Protein AF-A0A534TFR0-F1 (afdb_monomer_lite)

Secondary structure (DSSP, 8-state):
--HHHHHTTT--STT--S-HHHH-EEEE--TTS-TT---TTT-EEEETTEEEEEEEESSSEEEEEEEETTEEEEEEEEEEEETTEEEEEEEEEEEE-HHHHHHIIIIIHHHHHHHHHHHHHHHHHHHHHSS--SS--SPPPHHHHHHHHHHHHHT-

pLDDT: mean 93.35, std 6.1, range [47.84, 98.12]

Radius of gyration: 15.57 Å; chains: 1; bounding box: 39×34×35 Å

Sequence (156 aa):
MLRPHLEQAWSGTDRDVFPRDVIRSWRKNPPGRDPLALVPGVTEMGHGPFRFLLERWDGSVWRVRFEAAGMSGWHGFDLEAEGAGSRLTHTTVMTLSAQMRLRWTLFIEPLHDWAVESLFDRLAAALTTGEVPERTVRPMSLYGRTLLAILRRTAR

Structure (mmCIF, N/CA/C/O backbone):
data_AF-A0A534TFR0-F1
#
_entry.id   AF-A0A534TFR0-F1
#
loop_
_atom_site.group_PDB
_atom_site.id
_atom_site.type_symbol
_atom_site.label_atom_id
_atom_site.label_alt_id
_atom_site.label_comp_id
_atom_site.label_asym_id
_atom_site.label_entity_id
_atom_site.label_seq_id
_atom_site.pdbx_PDB_ins_code
_atom_site.Cartn_x
_atom_site.Cartn_y
_atom_site.Cartn_z
_atom_site.occupancy
_atom_site.B_iso_or_equiv
_atom_site.auth_seq_id
_atom_site.auth_comp_id
_atom_site.auth_asym_id
_atom_site.auth_atom_id
_atom_site.pdbx_PDB_model_num
ATOM 1 N N . MET A 1 1 ? -16.013 -3.341 9.002 1.00 81.25 1 MET A N 1
ATOM 2 C CA . MET A 1 1 ? -15.710 -4.264 7.879 1.00 81.25 1 MET A CA 1
ATOM 3 C C . MET A 1 1 ? -14.463 -3.751 7.170 1.00 81.25 1 MET A C 1
ATOM 5 O O . MET A 1 1 ? -14.438 -2.575 6.844 1.00 81.25 1 MET A O 1
ATOM 9 N N . LEU A 1 2 ? -13.434 -4.581 6.957 1.00 91.38 2 LEU A N 1
ATOM 10 C CA . LEU A 1 2 ? -12.130 -4.142 6.419 1.00 91.38 2 LEU A CA 1
ATOM 11 C C . LEU A 1 2 ? -12.130 -3.839 4.914 1.00 91.38 2 LEU A C 1
ATOM 13 O O . LEU A 1 2 ? -11.409 -2.958 4.453 1.00 91.38 2 LEU A O 1
ATOM 17 N N . ARG A 1 3 ? -12.958 -4.554 4.151 1.00 92.06 3 ARG A N 1
ATOM 18 C CA . ARG A 1 3 ? -12.961 -4.523 2.684 1.00 92.06 3 ARG A CA 1
ATOM 19 C C . ARG A 1 3 ? -13.046 -3.109 2.075 1.00 92.06 3 ARG A C 1
ATOM 21 O O . ARG A 1 3 ? -12.177 -2.805 1.260 1.00 92.06 3 ARG A O 1
ATOM 28 N N . PRO A 1 4 ? -13.994 -2.227 2.460 1.00 92.56 4 PRO A N 1
ATOM 29 C CA . PRO A 1 4 ? -14.091 -0.899 1.850 1.00 92.56 4 PRO A CA 1
ATOM 30 C C . PRO A 1 4 ? -12.836 -0.050 2.072 1.00 92.56 4 PRO A C 1
ATOM 32 O O . PRO A 1 4 ? -12.486 0.762 1.228 1.00 92.56 4 PRO A O 1
A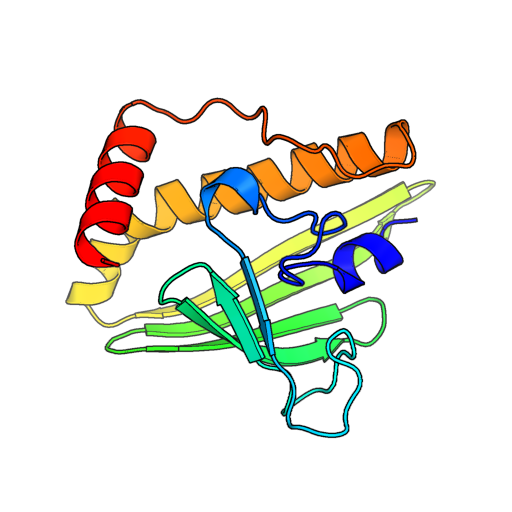TOM 35 N N . HIS A 1 5 ? -12.131 -0.250 3.187 1.00 93.62 5 HIS A N 1
ATOM 36 C CA . HIS A 1 5 ? -10.891 0.463 3.474 1.00 93.62 5 HIS A CA 1
ATOM 37 C C . HIS A 1 5 ? -9.732 -0.028 2.600 1.00 93.62 5 HIS A C 1
ATOM 39 O O . HIS A 1 5 ? -8.978 0.787 2.073 1.00 93.62 5 HIS A O 1
ATOM 45 N N . LEU A 1 6 ? -9.620 -1.343 2.387 1.00 94.00 6 LEU A N 1
ATOM 46 C CA . LEU A 1 6 ? -8.622 -1.914 1.474 1.00 94.00 6 LEU A CA 1
ATOM 47 C C . LEU A 1 6 ? -8.871 -1.488 0.023 1.00 94.00 6 LEU A C 1
ATOM 49 O O . LEU A 1 6 ? -7.928 -1.202 -0.708 1.00 94.00 6 LEU A O 1
ATOM 53 N N . GLU A 1 7 ? -10.136 -1.343 -0.378 1.00 93.50 7 GLU A N 1
ATOM 54 C CA . GLU A 1 7 ? -10.496 -0.800 -1.693 1.00 93.50 7 GLU A CA 1
ATOM 55 C C . GLU A 1 7 ? -10.028 0.649 -1.895 1.00 93.50 7 GLU A C 1
ATOM 57 O O . GLU A 1 7 ? -9.819 1.076 -3.034 1.00 93.50 7 GLU A O 1
ATOM 62 N N . GLN A 1 8 ? -9.819 1.398 -0.808 1.00 91.94 8 GLN A N 1
ATOM 63 C CA . GLN A 1 8 ? -9.321 2.775 -0.827 1.00 91.94 8 GLN A CA 1
ATOM 64 C C . GLN A 1 8 ? -7.805 2.890 -0.663 1.00 91.94 8 GLN A C 1
ATOM 66 O O . GLN A 1 8 ? -7.285 4.002 -0.791 1.00 91.94 8 GLN A O 1
ATOM 71 N N . ALA A 1 9 ? -7.094 1.782 -0.426 1.00 91.75 9 ALA A N 1
ATOM 72 C CA . ALA A 1 9 ? -5.643 1.789 -0.303 1.00 91.75 9 ALA A CA 1
ATOM 73 C C . ALA A 1 9 ? -4.998 2.355 -1.580 1.00 91.75 9 ALA A C 1
ATOM 75 O O . ALA A 1 9 ? -5.345 1.972 -2.705 1.00 91.75 9 ALA A O 1
ATOM 76 N N . TRP A 1 10 ? -4.096 3.317 -1.397 1.00 93.31 10 TRP A N 1
ATOM 77 C CA . TRP A 1 10 ? -3.473 4.110 -2.460 1.00 93.31 10 TRP A CA 1
ATOM 78 C C . TRP A 1 10 ? -4.446 4.867 -3.369 1.00 93.31 10 TRP A C 1
ATOM 80 O O . TRP A 1 10 ? -4.087 5.215 -4.486 1.00 93.31 10 TRP A O 1
ATOM 90 N N . SER A 1 11 ? -5.680 5.147 -2.948 1.00 93.94 11 SER A N 1
ATOM 91 C CA . SER A 1 11 ? -6.582 5.986 -3.750 1.00 93.94 11 SER A CA 1
ATOM 92 C C . SER A 1 11 ? -6.083 7.432 -3.875 1.00 93.94 11 SER A C 1
ATOM 94 O O . SER A 1 11 ? -6.420 8.111 -4.843 1.00 93.94 11 SER A O 1
ATOM 96 N N . GLY A 1 12 ? -5.298 7.918 -2.905 1.00 92.19 12 GLY A N 1
ATOM 97 C CA . GLY A 1 12 ? -4.922 9.331 -2.789 1.00 92.19 12 GLY A CA 1
ATOM 98 C C . GLY A 1 12 ? -6.069 10.248 -2.340 1.00 92.19 12 GLY A C 1
ATOM 99 O O . GLY A 1 12 ? -5.876 11.458 -2.221 1.00 92.19 12 GLY A O 1
ATOM 100 N N . THR A 1 13 ? -7.254 9.695 -2.067 1.00 93.25 13 THR A N 1
ATOM 101 C CA . THR A 1 13 ? -8.429 10.441 -1.592 1.00 93.25 13 THR A CA 1
ATOM 102 C C . THR A 1 13 ? -8.417 10.603 -0.073 1.00 93.25 13 THR A C 1
ATOM 104 O O . THR A 1 13 ? -7.580 10.027 0.620 1.00 93.25 13 THR A O 1
ATOM 107 N N . ASP A 1 14 ? -9.382 11.342 0.475 1.00 91.69 14 ASP A N 1
ATOM 108 C CA . ASP A 1 14 ? -9.541 11.486 1.929 1.00 91.69 14 ASP A CA 1
ATOM 109 C C . ASP A 1 14 ? -9.882 10.171 2.646 1.00 91.69 14 ASP A C 1
ATOM 111 O O . ASP A 1 14 ? -9.684 10.060 3.853 1.00 91.69 14 ASP A O 1
ATOM 115 N N . ARG A 1 15 ? -10.315 9.146 1.903 1.00 91.25 15 ARG A N 1
ATOM 116 C CA . ARG A 1 15 ? -10.625 7.811 2.431 1.00 91.25 15 ARG A CA 1
ATOM 117 C C . ARG A 1 15 ? -9.454 6.830 2.349 1.00 91.25 15 ARG A C 1
ATOM 119 O O . ARG A 1 15 ? -9.628 5.660 2.679 1.00 91.25 15 ARG A O 1
ATOM 126 N N . ASP A 1 16 ? -8.279 7.272 1.905 1.00 94.38 16 ASP A N 1
ATOM 127 C CA . ASP A 1 16 ? -7.105 6.408 1.798 1.00 94.38 16 ASP A CA 1
ATOM 128 C C . ASP A 1 16 ? -6.540 6.049 3.180 1.00 94.38 16 ASP A C 1
ATOM 130 O O . ASP A 1 16 ? -6.141 6.916 3.970 1.00 94.38 16 ASP A O 1
ATOM 134 N N . VAL A 1 17 ? -6.493 4.748 3.465 1.00 92.69 17 VAL A N 1
ATOM 135 C CA . VAL A 1 17 ? -5.925 4.217 4.708 1.00 92.69 17 VAL A CA 1
ATOM 136 C C . VAL A 1 17 ? -4.402 4.180 4.705 1.00 92.69 17 VAL A C 1
ATOM 138 O O . VAL A 1 17 ? -3.818 4.160 5.787 1.00 92.69 17 VAL A O 1
ATOM 141 N N . PHE A 1 18 ? -3.736 4.273 3.548 1.00 93.62 18 PHE A N 1
ATOM 142 C CA . PHE A 1 18 ? -2.301 4.564 3.533 1.00 93.62 18 PHE A CA 1
ATOM 143 C C . PHE A 1 18 ? -2.031 5.946 4.159 1.00 93.62 18 PHE A C 1
ATOM 145 O O . PHE A 1 18 ? -2.894 6.826 4.091 1.00 93.62 18 PHE A O 1
ATOM 152 N N . PRO A 1 19 ? -0.849 6.183 4.764 1.00 93.31 19 PRO A N 1
ATOM 153 C CA . PRO A 1 19 ? -0.454 7.477 5.334 1.00 93.31 19 PRO A CA 1
ATOM 154 C C . PRO A 1 19 ? -0.222 8.555 4.253 1.00 93.31 19 PRO A C 1
ATOM 156 O O . PRO A 1 19 ? 0.892 9.050 4.042 1.00 93.31 19 PRO A O 1
ATOM 159 N N . ARG A 1 20 ? -1.283 8.914 3.523 1.00 91.50 20 ARG A N 1
ATOM 160 C CA . ARG A 1 20 ? -1.279 9.818 2.362 1.00 91.50 20 ARG A CA 1
ATOM 161 C C . ARG A 1 20 ? -0.752 11.210 2.701 1.00 91.50 20 ARG A C 1
ATOM 163 O O . ARG A 1 20 ? -0.086 11.833 1.876 1.00 91.50 20 ARG A O 1
ATOM 170 N N . ASP A 1 21 ? -1.001 11.671 3.925 1.00 92.00 21 ASP A N 1
ATOM 171 C CA . ASP A 1 21 ? -0.551 12.957 4.457 1.00 92.00 21 ASP A CA 1
ATOM 172 C C . ASP A 1 21 ? 0.978 13.004 4.621 1.00 92.00 21 ASP A C 1
ATOM 174 O O . ASP A 1 21 ? 1.578 14.080 4.693 1.00 92.00 21 ASP A O 1
ATOM 178 N N . VAL A 1 22 ? 1.630 11.838 4.593 1.00 92.50 22 VAL A N 1
ATOM 179 C CA . VAL A 1 22 ? 3.082 11.697 4.686 1.00 92.50 22 VAL A CA 1
ATOM 180 C C . VAL A 1 22 ? 3.710 11.315 3.346 1.00 92.50 22 VAL A C 1
ATOM 182 O O . VAL A 1 22 ? 4.634 12.008 2.904 1.00 92.50 22 VAL A O 1
ATOM 185 N N . ILE A 1 23 ? 3.225 10.265 2.675 1.00 88.88 23 ILE A N 1
ATOM 186 C CA . ILE A 1 23 ? 3.887 9.710 1.477 1.00 88.88 23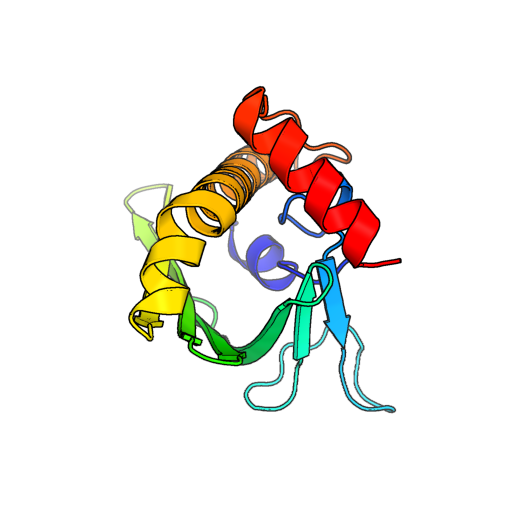 ILE A CA 1
ATOM 187 C C . ILE A 1 23 ? 3.231 10.089 0.139 1.00 88.88 23 ILE A C 1
ATOM 189 O O . ILE A 1 23 ? 3.799 9.773 -0.902 1.00 88.88 23 ILE A O 1
ATOM 193 N N . ARG A 1 24 ? 2.099 10.812 0.147 1.00 90.00 24 ARG A N 1
ATOM 194 C CA . ARG A 1 24 ? 1.334 11.228 -1.049 1.00 90.00 24 ARG A CA 1
ATOM 195 C C . ARG A 1 24 ? 1.019 10.062 -1.989 1.00 90.00 24 ARG A C 1
ATOM 197 O O . ARG A 1 24 ? 1.645 9.905 -3.041 1.00 90.00 24 ARG A O 1
ATOM 204 N N . SER A 1 25 ? 0.053 9.247 -1.588 1.00 93.38 25 SER A N 1
ATOM 205 C CA . SER A 1 25 ? -0.471 8.170 -2.419 1.00 93.38 25 SER A CA 1
ATOM 206 C C . SER A 1 25 ? -1.316 8.688 -3.586 1.00 93.38 25 SER A C 1
ATOM 208 O O . SER A 1 25 ? -1.807 9.818 -3.565 1.00 93.38 25 SER A O 1
ATOM 210 N N . TRP A 1 26 ? -1.468 7.862 -4.618 1.00 94.69 26 TRP A N 1
ATOM 211 C CA . TRP A 1 26 ? -2.266 8.160 -5.804 1.00 94.69 26 TRP A CA 1
ATOM 212 C C . TRP A 1 26 ? -2.724 6.874 -6.502 1.00 94.69 26 TRP A C 1
ATOM 214 O O . TRP A 1 26 ? -2.029 5.857 -6.458 1.00 94.69 26 TRP A O 1
ATOM 224 N N . ARG A 1 27 ? -3.855 6.963 -7.212 1.00 96.06 27 ARG A N 1
ATOM 225 C CA . ARG A 1 27 ? -4.401 5.941 -8.119 1.00 96.06 27 ARG A CA 1
ATOM 226 C C . ARG A 1 27 ? -4.693 6.561 -9.479 1.00 96.06 27 ARG A C 1
ATOM 228 O O . ARG A 1 27 ? -5.095 7.721 -9.559 1.00 96.06 27 ARG A O 1
ATOM 235 N N . LYS A 1 28 ? -4.502 5.795 -10.551 1.00 95.94 28 LYS A N 1
ATOM 236 C CA . LYS A 1 28 ? -4.748 6.231 -11.923 1.00 95.94 28 LYS A CA 1
ATOM 237 C C . LYS A 1 28 ? -5.364 5.112 -12.761 1.00 95.94 28 LYS A C 1
ATOM 239 O O . LYS A 1 28 ? -4.854 3.997 -12.810 1.00 95.94 28 LYS A O 1
ATOM 244 N N . ASN A 1 29 ? -6.428 5.464 -13.477 1.00 96.88 29 ASN A N 1
ATOM 245 C CA . ASN A 1 29 ? -7.044 4.650 -14.522 1.00 96.88 29 ASN A CA 1
ATOM 246 C C . ASN A 1 29 ? -6.995 5.391 -15.874 1.00 96.88 29 ASN A C 1
ATOM 248 O O . ASN A 1 29 ? -6.831 6.616 -15.896 1.00 96.88 29 ASN A O 1
ATOM 252 N N . PRO A 1 30 ? -7.135 4.678 -17.009 1.00 95.06 30 PRO A N 1
ATOM 253 C CA . PRO A 1 30 ? -7.293 5.301 -18.321 1.00 95.06 30 PRO A CA 1
ATOM 254 C C . PRO A 1 30 ? -8.511 6.242 -18.384 1.00 95.06 30 PRO A C 1
ATOM 256 O O . PRO A 1 30 ? -9.487 6.020 -17.660 1.00 95.06 30 PRO A O 1
ATOM 259 N N . PRO A 1 31 ? -8.503 7.249 -19.280 1.00 94.88 31 PRO A N 1
ATOM 260 C CA . PRO A 1 31 ? -9.664 8.105 -19.509 1.00 94.88 31 PRO A CA 1
ATOM 261 C C . PRO A 1 31 ? -10.937 7.296 -19.800 1.00 94.88 31 PRO A C 1
ATOM 263 O O . PRO A 1 31 ? -10.886 6.264 -20.467 1.00 94.88 31 PRO A O 1
ATOM 266 N N . GLY A 1 32 ? -12.082 7.769 -19.304 1.00 92.88 32 GLY A N 1
ATOM 267 C CA . GLY A 1 32 ? -13.380 7.110 -19.495 1.00 92.88 32 GLY A CA 1
ATOM 268 C C . GLY A 1 32 ? -13.673 5.947 -18.538 1.00 92.88 32 GLY A C 1
ATOM 269 O O . GLY A 1 32 ? -14.767 5.391 -18.592 1.00 92.88 32 GLY A O 1
ATOM 270 N N . ARG A 1 33 ? -12.745 5.589 -17.640 1.00 94.06 33 ARG A N 1
ATOM 271 C CA . ARG A 1 33 ? -13.016 4.698 -16.501 1.00 94.06 33 ARG A CA 1
ATOM 272 C C . ARG A 1 33 ? -13.170 5.497 -15.211 1.00 94.06 33 ARG A C 1
ATOM 274 O O . ARG A 1 33 ? -12.574 6.561 -15.067 1.00 94.06 33 ARG A O 1
ATOM 281 N N . ASP A 1 34 ? -13.933 4.947 -14.269 1.00 94.44 34 ASP A N 1
ATOM 282 C CA . ASP A 1 34 ? -14.010 5.477 -12.907 1.00 94.44 34 ASP A CA 1
ATOM 283 C C . ASP A 1 34 ? -12.587 5.581 -12.306 1.00 94.44 34 ASP A C 1
ATOM 285 O O . ASP A 1 34 ? -11.871 4.571 -12.257 1.00 94.44 34 ASP A O 1
ATOM 289 N N . PRO A 1 35 ? -12.149 6.775 -11.856 1.00 92.06 35 PRO A N 1
ATOM 290 C CA . PRO A 1 35 ? -10.841 6.971 -11.233 1.00 92.06 35 PRO A CA 1
ATOM 291 C C . PRO A 1 35 ? -10.568 6.060 -10.029 1.00 92.06 35 PRO A C 1
ATOM 293 O O . PRO A 1 35 ? -9.407 5.762 -9.749 1.00 92.06 35 PRO A O 1
ATOM 296 N N . LEU A 1 36 ? -11.610 5.603 -9.329 1.00 91.75 36 LEU A N 1
ATOM 297 C CA . LEU A 1 36 ? -11.488 4.755 -8.144 1.00 91.75 36 LEU A CA 1
ATOM 298 C C . LEU A 1 36 ? -11.696 3.265 -8.424 1.00 91.75 36 LEU A C 1
ATOM 300 O O . LEU A 1 36 ? -11.442 2.461 -7.526 1.00 91.75 36 LEU A O 1
ATOM 304 N N . ALA A 1 37 ? -12.072 2.872 -9.644 1.00 94.38 37 ALA A N 1
ATOM 305 C CA . ALA A 1 37 ? -12.214 1.462 -9.990 1.00 94.38 37 ALA A CA 1
ATOM 306 C C . ALA A 1 37 ? -10.901 0.685 -9.795 1.00 94.38 37 ALA A C 1
ATOM 308 O O . ALA A 1 37 ? -9.811 1.179 -10.096 1.00 94.38 37 ALA A O 1
ATOM 309 N N . LEU A 1 38 ? -11.031 -0.557 -9.329 1.00 95.56 38 LEU A N 1
ATOM 310 C CA . LEU A 1 38 ? -9.948 -1.527 -9.206 1.00 95.56 38 LEU A CA 1
ATOM 311 C C . LEU A 1 38 ? -10.045 -2.522 -10.363 1.00 95.56 38 LEU A C 1
ATOM 313 O O . LEU A 1 38 ? -10.857 -3.444 -10.337 1.00 95.56 38 LEU A O 1
ATOM 317 N N . VAL A 1 39 ? -9.237 -2.310 -11.397 1.00 96.06 39 VAL A N 1
ATOM 318 C CA . VAL A 1 39 ? -9.211 -3.120 -12.617 1.00 96.06 39 VAL A CA 1
ATOM 319 C C . VAL A 1 39 ? -7.848 -3.814 -12.721 1.00 96.06 39 VAL A C 1
ATOM 321 O O . VAL A 1 39 ? -6.857 -3.163 -13.068 1.00 96.06 39 VAL A O 1
ATOM 324 N N . PRO A 1 40 ? -7.763 -5.122 -12.411 1.00 97.06 40 PRO A N 1
ATOM 325 C CA . PRO A 1 40 ? -6.537 -5.897 -12.568 1.00 97.06 40 PRO A CA 1
ATOM 326 C C . PRO A 1 40 ? -5.909 -5.746 -13.959 1.00 97.06 40 PRO A C 1
ATOM 328 O O . PRO A 1 40 ? -6.608 -5.731 -14.971 1.00 97.06 40 PRO A O 1
ATOM 331 N N . GLY A 1 41 ? -4.587 -5.602 -14.005 1.00 97.06 41 GLY A N 1
ATOM 332 C CA . GLY A 1 41 ? -3.814 -5.381 -15.226 1.00 97.06 41 GLY A CA 1
ATOM 333 C C . GLY A 1 41 ? -3.925 -3.972 -15.819 1.00 97.06 41 GLY A C 1
ATOM 334 O O . GLY A 1 41 ? -3.269 -3.700 -16.820 1.00 97.06 41 GLY A O 1
ATOM 335 N N . VAL A 1 42 ? -4.723 -3.076 -15.224 1.00 96.94 42 VAL A N 1
ATOM 336 C CA . VAL A 1 42 ? -4.995 -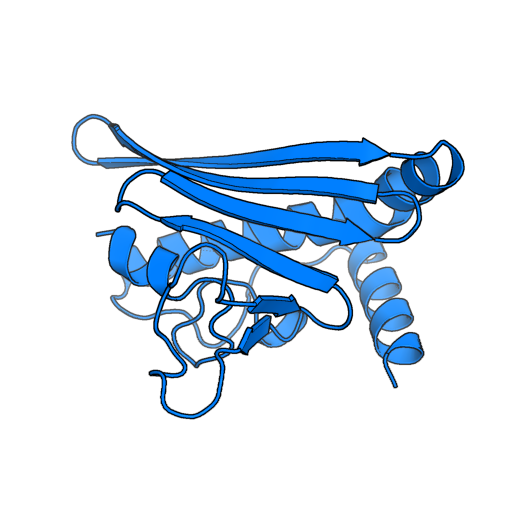1.731 -15.764 1.00 96.94 42 VAL A CA 1
ATOM 337 C C . VAL A 1 42 ? -4.777 -0.626 -14.733 1.00 96.94 42 VAL A C 1
ATOM 339 O O . VAL A 1 42 ? -4.173 0.391 -15.060 1.00 96.94 42 VAL A O 1
ATOM 342 N N . THR A 1 43 ? -5.279 -0.787 -13.508 1.00 97.62 43 THR A N 1
ATOM 343 C CA . THR A 1 43 ? -5.209 0.267 -12.490 1.00 97.62 43 THR A CA 1
ATOM 344 C C . THR A 1 43 ? -3.788 0.419 -11.968 1.00 97.62 43 THR A C 1
ATOM 346 O O . THR A 1 43 ? -3.245 -0.493 -11.340 1.00 97.62 43 THR A O 1
ATOM 349 N N . GLU A 1 44 ? -3.210 1.598 -12.180 1.00 97.06 44 GLU A N 1
ATOM 350 C CA . GLU A 1 44 ? -1.930 1.993 -11.601 1.00 97.06 44 GLU A CA 1
ATOM 351 C C . GLU A 1 44 ? -2.157 2.692 -10.261 1.00 97.06 44 GLU A C 1
ATOM 353 O O . GLU A 1 44 ? -3.133 3.423 -10.070 1.00 97.06 44 GLU A O 1
ATOM 358 N N . MET A 1 45 ? -1.238 2.506 -9.327 1.00 95.81 45 MET A N 1
ATOM 359 C CA . MET A 1 45 ? -1.239 3.221 -8.055 1.00 95.81 45 MET A CA 1
ATOM 360 C C . MET A 1 45 ? 0.162 3.325 -7.485 1.00 95.81 45 MET A C 1
ATOM 362 O O . MET A 1 45 ? 1.090 2.669 -7.955 1.00 95.81 45 MET A O 1
ATOM 366 N N . GLY A 1 46 ? 0.338 4.152 -6.467 1.00 94.00 46 GLY A N 1
ATOM 367 C CA . GLY A 1 46 ? 1.656 4.342 -5.897 1.00 94.00 46 GLY A CA 1
ATOM 368 C C . GLY A 1 46 ? 1.732 5.444 -4.875 1.00 94.00 46 GLY A C 1
ATOM 369 O O . GLY A 1 46 ? 0.726 5.927 -4.360 1.00 94.00 46 GLY A O 1
ATOM 370 N N . HIS A 1 47 ? 2.967 5.822 -4.573 1.00 89.94 47 HIS A N 1
ATOM 371 C CA . HIS A 1 47 ? 3.288 6.954 -3.719 1.00 89.94 47 HIS A CA 1
ATOM 372 C C . HIS A 1 47 ? 4.618 7.562 -4.167 1.00 89.94 47 HIS A C 1
ATOM 374 O O . HIS A 1 47 ? 5.620 6.865 -4.362 1.00 89.94 47 HIS A O 1
ATOM 380 N N . GLY A 1 48 ? 4.635 8.879 -4.370 1.00 82.88 48 GLY A N 1
ATOM 381 C CA . GLY A 1 48 ? 5.783 9.552 -4.981 1.00 82.88 48 GLY A CA 1
ATOM 382 C C . GLY A 1 48 ? 6.218 8.869 -6.296 1.00 82.88 48 GLY A C 1
ATOM 383 O O . GLY A 1 48 ? 5.372 8.684 -7.173 1.00 82.88 48 GLY A O 1
ATOM 384 N N . PRO A 1 49 ? 7.503 8.485 -6.452 1.00 80.94 49 PRO A N 1
ATOM 385 C CA . PRO A 1 49 ? 8.013 7.865 -7.677 1.00 80.94 49 PRO A CA 1
ATOM 386 C C . PRO A 1 49 ? 7.741 6.356 -7.779 1.00 80.94 49 PRO A C 1
ATOM 388 O O . PRO A 1 49 ? 7.961 5.778 -8.843 1.00 80.94 49 PRO A O 1
ATOM 391 N N . PHE A 1 50 ? 7.300 5.705 -6.697 1.00 87.38 50 PHE A N 1
ATOM 392 C CA . PHE A 1 50 ? 7.017 4.272 -6.704 1.00 87.38 50 PHE A CA 1
ATOM 393 C C . PHE A 1 50 ? 5.680 4.020 -7.386 1.00 87.38 50 PHE A C 1
ATOM 395 O O . PHE A 1 50 ? 4.673 4.630 -7.026 1.00 87.38 50 PHE A O 1
ATOM 402 N N . ARG A 1 51 ? 5.699 3.133 -8.380 1.00 93.25 51 ARG A N 1
ATOM 403 C CA . ARG A 1 51 ? 4.544 2.765 -9.196 1.00 93.25 51 ARG A CA 1
ATOM 404 C C . ARG A 1 51 ? 4.272 1.279 -9.045 1.00 93.25 51 ARG A C 1
ATOM 406 O O . ARG A 1 51 ? 5.196 0.469 -9.087 1.00 93.25 51 ARG A O 1
ATOM 413 N N . PHE A 1 52 ? 2.998 0.955 -8.929 1.00 96.19 52 PHE A N 1
ATOM 414 C CA . PHE A 1 52 ? 2.475 -0.390 -8.831 1.00 96.19 52 PHE A CA 1
ATOM 415 C C . PHE A 1 52 ? 1.338 -0.568 -9.836 1.00 96.19 52 PHE A C 1
ATOM 417 O O . PHE A 1 52 ? 0.597 0.378 -10.113 1.00 96.19 52 PHE A O 1
ATOM 424 N N . LEU A 1 53 ? 1.177 -1.784 -10.351 1.00 98.06 53 LEU A N 1
ATOM 425 C CA . LEU A 1 53 ? 0.016 -2.172 -11.147 1.00 98.06 53 LEU A CA 1
ATOM 426 C C . LEU A 1 53 ? -0.819 -3.170 -10.352 1.00 98.06 53 LEU A C 1
ATOM 428 O O . LEU A 1 53 ? -0.277 -4.158 -9.856 1.00 98.06 53 LEU A O 1
ATOM 432 N N . LEU A 1 54 ? -2.127 -2.935 -10.256 1.00 98.06 54 LEU A N 1
ATOM 433 C CA . LEU A 1 54 ? -3.054 -3.889 -9.652 1.00 98.06 54 LEU A CA 1
ATOM 434 C C . LEU A 1 54 ? -3.002 -5.219 -10.398 1.00 98.06 54 LEU A C 1
ATOM 436 O O . LEU A 1 54 ? -3.234 -5.262 -11.603 1.00 98.06 54 LEU A O 1
ATOM 440 N N . GLU A 1 55 ? -2.753 -6.307 -9.679 1.00 98.06 55 GLU A N 1
ATOM 441 C CA . GLU A 1 55 ? -2.797 -7.664 -10.232 1.00 98.06 55 GLU A CA 1
ATOM 442 C C . GLU A 1 55 ? -4.043 -8.425 -9.806 1.00 98.06 55 GLU A C 1
ATOM 444 O O . GLU A 1 55 ? -4.575 -9.210 -10.587 1.00 98.06 55 GLU A O 1
ATOM 449 N N . ARG A 1 56 ? -4.520 -8.216 -8.576 1.00 97.19 56 ARG A N 1
ATOM 450 C CA . ARG A 1 56 ? -5.661 -8.964 -8.045 1.00 97.19 56 ARG A CA 1
ATOM 451 C C . ARG A 1 56 ? -6.394 -8.172 -6.977 1.00 97.19 56 ARG A C 1
ATOM 453 O O . ARG A 1 56 ? -5.769 -7.594 -6.092 1.00 97.19 56 ARG A O 1
ATOM 460 N N . TRP A 1 57 ? -7.720 -8.202 -7.048 1.00 96.06 57 TRP A N 1
ATOM 461 C CA . TRP A 1 57 ? -8.605 -7.906 -5.930 1.00 96.06 57 TRP A CA 1
ATOM 462 C C . TRP A 1 57 ? -9.904 -8.694 -6.091 1.00 96.06 57 TRP A C 1
ATOM 464 O O . TRP A 1 57 ? -10.638 -8.472 -7.050 1.00 96.06 57 TRP A O 1
ATOM 474 N N . ASP A 1 58 ? -10.178 -9.616 -5.172 1.00 95.06 58 ASP A N 1
ATOM 475 C CA . ASP A 1 58 ? -11.393 -10.453 -5.170 1.00 95.06 58 ASP A CA 1
ATOM 476 C C . ASP A 1 58 ? -12.205 -10.343 -3.866 1.00 95.06 58 ASP A C 1
ATOM 478 O O . ASP A 1 58 ? -13.199 -11.042 -3.676 1.00 95.06 58 ASP A O 1
ATOM 482 N N . GLY A 1 59 ? -11.817 -9.422 -2.980 1.00 93.69 59 GLY A N 1
ATOM 483 C CA . GLY A 1 59 ? -12.447 -9.202 -1.680 1.00 93.69 59 GLY A CA 1
ATOM 484 C C . GLY A 1 59 ? -11.743 -9.895 -0.512 1.00 93.69 59 GLY A C 1
ATOM 485 O O . GLY A 1 59 ? -11.973 -9.478 0.623 1.00 93.69 59 GLY A O 1
ATOM 486 N N . SER A 1 60 ? -10.870 -10.876 -0.767 1.00 95.31 60 SER A N 1
ATOM 487 C CA . SER A 1 60 ? -10.006 -11.493 0.252 1.00 95.31 60 SER A CA 1
ATOM 488 C C . SER A 1 60 ? -8.520 -11.329 -0.056 1.00 95.31 60 SER A C 1
ATOM 490 O O . SER A 1 60 ? -7.726 -11.165 0.863 1.00 95.31 60 SER A O 1
ATOM 492 N N . VAL A 1 61 ? -8.126 -11.294 -1.327 1.00 97.00 61 VAL A N 1
ATOM 493 C CA . VAL A 1 61 ? -6.730 -11.161 -1.751 1.00 97.00 61 VAL A CA 1
ATOM 494 C C . VAL A 1 61 ? -6.561 -9.896 -2.575 1.00 97.00 61 VAL A C 1
ATOM 496 O O . VAL A 1 61 ? -7.095 -9.785 -3.678 1.00 97.00 61 VAL A O 1
ATOM 499 N N . TRP A 1 62 ? -5.772 -8.954 -2.060 1.00 96.69 62 TRP A N 1
ATOM 500 C CA . TRP A 1 62 ? -5.366 -7.730 -2.750 1.00 96.69 62 TRP A CA 1
ATOM 501 C C . TRP A 1 62 ? -3.884 -7.813 -3.112 1.00 96.69 62 TRP A C 1
ATOM 503 O O . TRP A 1 62 ? -3.063 -8.115 -2.243 1.00 96.69 62 TRP A O 1
ATOM 513 N N . ARG A 1 63 ? -3.514 -7.567 -4.370 1.00 97.69 63 ARG A N 1
ATOM 514 C CA . ARG A 1 63 ? -2.126 -7.646 -4.852 1.00 97.69 63 ARG A CA 1
ATOM 515 C C . ARG A 1 63 ? -1.828 -6.571 -5.879 1.00 97.69 63 ARG A C 1
ATOM 517 O O . ARG A 1 63 ? -2.609 -6.363 -6.811 1.00 97.69 63 ARG A O 1
ATOM 524 N N . VAL A 1 64 ? -0.639 -5.996 -5.773 1.00 97.56 64 VAL A N 1
ATOM 525 C CA . VAL A 1 64 ? -0.024 -5.207 -6.835 1.00 97.56 64 VAL A CA 1
ATOM 526 C C . VAL A 1 64 ? 1.382 -5.702 -7.127 1.00 97.56 64 VAL A C 1
ATOM 528 O O . VAL A 1 64 ? 2.118 -6.091 -6.220 1.00 97.56 64 VAL A O 1
ATOM 531 N N . ARG A 1 65 ? 1.787 -5.592 -8.389 1.00 98.12 65 ARG A N 1
ATOM 532 C CA . ARG A 1 65 ? 3.173 -5.804 -8.813 1.00 98.12 65 ARG A CA 1
ATOM 533 C C . ARG A 1 65 ? 3.924 -4.491 -8.949 1.00 98.12 65 ARG A C 1
ATOM 535 O O . ARG A 1 65 ? 3.340 -3.470 -9.312 1.00 98.12 65 ARG A O 1
ATOM 542 N N . PHE A 1 66 ? 5.234 -4.542 -8.748 1.00 96.38 66 PHE A N 1
ATOM 543 C CA . PHE A 1 66 ? 6.168 -3.480 -9.109 1.00 96.38 66 PHE A CA 1
ATOM 544 C C . PHE A 1 66 ? 7.318 -4.019 -9.945 1.00 96.38 66 PHE A C 1
ATOM 546 O O . PHE A 1 66 ? 7.779 -5.151 -9.785 1.00 96.38 66 PHE A O 1
ATOM 553 N N . GLU A 1 67 ? 7.836 -3.131 -10.780 1.00 95.44 67 GLU A N 1
ATOM 554 C CA . GLU A 1 67 ? 9.083 -3.317 -11.496 1.00 95.44 67 GLU A CA 1
ATOM 555 C C . GLU A 1 67 ? 9.815 -1.975 -11.554 1.00 95.44 67 GLU A C 1
ATOM 557 O O . GLU A 1 67 ? 9.266 -0.958 -11.978 1.00 95.44 67 GLU A O 1
ATOM 562 N N . ALA A 1 68 ? 11.046 -1.963 -11.057 1.00 90.69 68 ALA A N 1
ATOM 563 C CA . ALA A 1 68 ? 11.916 -0.803 -10.995 1.00 90.69 68 ALA A CA 1
ATOM 564 C C . ALA A 1 68 ? 13.374 -1.239 -11.189 1.00 90.69 68 ALA A C 1
ATOM 566 O O . ALA A 1 68 ? 13.720 -2.416 -11.083 1.00 90.69 68 ALA A O 1
ATOM 567 N N . ALA A 1 69 ? 14.265 -0.283 -11.455 1.00 90.94 69 ALA A N 1
ATOM 568 C CA . ALA A 1 69 ? 15.677 -0.576 -11.684 1.00 90.94 69 ALA A CA 1
ATOM 569 C C . ALA A 1 69 ? 16.302 -1.329 -10.491 1.00 90.94 69 ALA A C 1
ATOM 571 O O . ALA A 1 69 ? 16.535 -0.747 -9.435 1.00 90.94 69 ALA A O 1
ATOM 572 N N . GLY A 1 70 ? 16.590 -2.623 -10.667 1.00 94.50 70 GLY A N 1
ATOM 573 C CA . GLY A 1 70 ? 17.178 -3.483 -9.636 1.00 94.50 70 GLY A CA 1
ATOM 574 C C . GLY A 1 70 ? 16.200 -4.052 -8.600 1.00 94.50 70 GLY A C 1
ATOM 575 O O . GLY A 1 70 ? 16.671 -4.642 -7.629 1.00 94.50 70 GLY A O 1
ATOM 576 N N . MET A 1 71 ? 14.885 -3.892 -8.781 1.00 95.12 71 MET A N 1
ATOM 577 C CA . MET A 1 71 ? 13.848 -4.435 -7.896 1.00 95.12 71 MET A CA 1
ATOM 578 C C . MET A 1 71 ? 12.599 -4.835 -8.688 1.00 95.12 71 MET A C 1
ATOM 580 O O . MET A 1 71 ? 12.016 -4.011 -9.386 1.00 95.12 71 MET A O 1
ATOM 584 N N . SER A 1 72 ? 12.131 -6.065 -8.512 1.00 97.19 72 SER A N 1
ATOM 585 C CA . SER A 1 72 ? 10.842 -6.528 -9.036 1.00 97.19 72 SER A CA 1
ATOM 586 C C . SER A 1 72 ? 10.149 -7.438 -8.032 1.00 97.19 72 SER A C 1
ATOM 588 O O . SER A 1 72 ? 10.804 -8.048 -7.183 1.00 97.19 72 SER A O 1
ATOM 590 N N . GLY A 1 73 ? 8.824 -7.510 -8.093 1.00 97.69 73 GLY A N 1
ATOM 591 C CA . GLY A 1 73 ? 8.052 -8.312 -7.155 1.00 97.69 73 GLY A CA 1
ATOM 592 C C . GLY A 1 73 ? 6.625 -7.823 -6.992 1.00 97.69 73 GLY A C 1
ATOM 593 O O . GLY A 1 73 ? 6.083 -7.139 -7.862 1.00 97.69 73 GLY A O 1
ATOM 594 N N . TRP A 1 74 ? 6.024 -8.172 -5.862 1.00 97.56 74 TRP A N 1
ATOM 595 C CA . TRP A 1 74 ? 4.670 -7.774 -5.510 1.00 97.56 74 TRP A CA 1
ATOM 596 C C . TRP A 1 74 ? 4.570 -7.422 -4.030 1.00 97.56 74 TRP A C 1
ATOM 598 O O . TRP A 1 74 ? 5.352 -7.896 -3.203 1.00 97.56 74 TRP A O 1
ATOM 608 N N . HIS A 1 75 ? 3.589 -6.591 -3.698 1.00 95.12 75 HIS A N 1
ATOM 609 C CA . HIS A 1 75 ? 3.102 -6.475 -2.330 1.00 95.12 75 HIS A CA 1
ATOM 610 C C . HIS A 1 75 ? 1.585 -6.674 -2.312 1.00 95.12 75 HIS A C 1
ATOM 612 O O . HIS A 1 75 ? 0.897 -6.478 -3.320 1.00 95.12 75 HIS A O 1
ATOM 618 N N . GLY A 1 76 ? 1.038 -7.056 -1.165 1.00 96.56 76 GLY A N 1
ATOM 619 C CA . GLY A 1 76 ? -0.404 -7.081 -1.011 1.00 96.56 76 GLY A CA 1
ATOM 620 C C . GLY A 1 76 ? -0.898 -7.474 0.363 1.00 96.56 76 GLY A C 1
ATOM 621 O O . GLY A 1 76 ? -0.125 -7.606 1.309 1.00 96.56 76 GLY A O 1
ATOM 622 N N . PHE A 1 77 ? -2.212 -7.653 0.429 1.00 97.44 77 PHE A N 1
ATOM 623 C CA . PHE A 1 77 ? -2.944 -7.988 1.637 1.00 97.44 77 PHE A CA 1
ATOM 624 C C . PHE A 1 77 ? -3.770 -9.258 1.457 1.00 97.44 77 PHE A C 1
ATOM 626 O O . PHE A 1 77 ? -4.454 -9.408 0.444 1.00 97.44 77 PHE A O 1
ATOM 633 N N . ASP A 1 78 ? -3.725 -10.146 2.442 1.00 97.44 78 ASP A N 1
ATOM 634 C CA . ASP A 1 78 ? -4.661 -11.261 2.595 1.00 97.44 78 ASP A CA 1
ATOM 635 C C . ASP A 1 78 ? -5.591 -10.969 3.767 1.00 97.44 78 ASP A C 1
ATOM 637 O O . ASP A 1 78 ? -5.136 -10.654 4.869 1.00 97.44 78 ASP A O 1
ATOM 641 N N . LEU A 1 79 ? -6.891 -11.030 3.504 1.00 96.31 79 LEU A N 1
ATOM 642 C CA . LEU A 1 79 ? -7.962 -10.807 4.456 1.00 96.31 79 LEU A CA 1
ATOM 643 C C . LEU A 1 79 ? -8.679 -12.129 4.719 1.00 96.31 79 LEU A C 1
ATOM 645 O O . LEU A 1 79 ? -9.343 -12.681 3.840 1.00 96.31 79 LEU A O 1
ATOM 649 N N . GLU A 1 80 ? -8.591 -12.587 5.959 1.00 95.94 80 GLU A N 1
ATOM 650 C CA . GLU A 1 80 ? -9.184 -13.837 6.422 1.00 95.94 80 GLU A CA 1
ATOM 651 C C . GLU A 1 80 ? -10.125 -13.566 7.600 1.00 95.94 80 GLU A C 1
ATOM 653 O O . GLU A 1 80 ? -9.904 -12.652 8.399 1.00 95.94 80 GLU A O 1
ATOM 658 N N . ALA A 1 81 ? -11.195 -14.351 7.717 1.00 94.56 81 ALA A N 1
ATOM 659 C CA . ALA A 1 81 ? -12.034 -14.331 8.911 1.00 94.56 81 ALA A CA 1
ATOM 660 C C . ALA A 1 81 ? -11.300 -15.036 10.062 1.00 94.56 81 ALA A C 1
ATOM 662 O O . ALA A 1 81 ? -10.774 -16.131 9.876 1.00 94.56 81 ALA A O 1
ATOM 663 N N . GLU A 1 82 ? -11.291 -14.436 11.252 1.00 94.19 82 GLU A N 1
ATOM 664 C CA . GLU A 1 82 ? -10.625 -15.001 12.431 1.00 94.19 82 GLU A CA 1
ATOM 665 C C . GLU A 1 82 ? -11.530 -14.830 13.657 1.00 94.19 82 GLU A C 1
ATOM 667 O O . GLU A 1 82 ? -11.626 -13.752 14.244 1.00 94.19 82 GLU A O 1
ATOM 672 N N . GLY A 1 83 ? -12.255 -15.894 14.019 1.00 92.44 83 GLY A N 1
ATOM 673 C CA . GLY A 1 83 ? -13.246 -15.859 15.098 1.00 92.44 83 GLY A CA 1
ATOM 674 C C . GLY A 1 83 ? -14.329 -14.799 14.861 1.00 92.44 83 GLY A C 1
ATOM 675 O O . GLY A 1 83 ? -14.990 -14.797 13.826 1.00 92.44 83 GLY A O 1
ATOM 676 N N . ALA A 1 84 ? -14.502 -13.890 15.825 1.00 90.00 84 ALA A N 1
ATOM 677 C CA . ALA A 1 84 ? -15.409 -12.741 15.708 1.00 90.00 84 ALA A CA 1
ATOM 678 C C . ALA A 1 84 ? -14.802 -11.548 14.935 1.00 90.00 84 ALA A C 1
ATOM 680 O O . ALA A 1 84 ? -15.461 -10.522 14.771 1.00 90.00 84 ALA A O 1
ATOM 681 N N . GLY A 1 85 ? -13.544 -11.657 14.502 1.00 91.06 85 GLY A N 1
ATOM 682 C CA . GLY A 1 85 ? -12.787 -10.597 13.851 1.00 91.06 85 GLY A CA 1
ATOM 683 C C . GLY A 1 85 ? -12.266 -10.989 12.471 1.00 91.06 85 GLY A C 1
ATOM 684 O O . GLY A 1 85 ? -12.840 -11.800 11.740 1.00 91.06 85 GLY A O 1
ATOM 685 N N . SER A 1 86 ? -11.170 -10.352 12.077 1.00 93.25 86 SER A N 1
ATOM 686 C CA . SER A 1 86 ? -10.505 -10.612 10.806 1.00 93.25 86 SER A CA 1
ATOM 687 C C . SER A 1 86 ? -9.003 -10.467 10.967 1.00 93.25 86 SER A C 1
ATOM 689 O O . SER A 1 86 ? -8.540 -9.563 11.665 1.00 93.25 86 SER A O 1
ATOM 691 N N . ARG A 1 87 ? -8.260 -11.306 10.256 1.00 95.38 87 ARG A N 1
ATOM 692 C CA . ARG A 1 87 ? -6.815 -11.211 10.124 1.00 95.38 87 ARG A CA 1
ATOM 693 C C . ARG A 1 87 ? -6.484 -10.539 8.804 1.00 95.38 87 ARG A C 1
ATOM 695 O O . ARG A 1 87 ? -6.920 -10.991 7.749 1.00 95.38 87 ARG A O 1
ATOM 702 N N . LEU A 1 88 ? -5.705 -9.468 8.872 1.00 96.75 88 LEU A N 1
ATOM 703 C CA . LEU A 1 88 ? -5.143 -8.815 7.699 1.00 96.75 88 LEU A CA 1
ATOM 704 C C . LEU A 1 88 ? -3.634 -9.034 7.691 1.00 96.75 88 LEU A C 1
ATOM 706 O O . LEU A 1 88 ? -2.935 -8.559 8.583 1.00 96.75 88 LEU A O 1
ATOM 710 N N . THR A 1 89 ? -3.131 -9.736 6.683 1.00 97.75 89 THR A N 1
ATOM 711 C CA . THR A 1 89 ? -1.701 -10.017 6.536 1.00 97.75 89 THR A CA 1
ATOM 712 C C . THR A 1 89 ? -1.149 -9.209 5.376 1.00 97.75 89 THR A C 1
ATOM 714 O O . THR A 1 89 ? -1.600 -9.370 4.248 1.00 97.75 89 THR A O 1
ATOM 717 N N . HIS A 1 90 ? -0.175 -8.341 5.642 1.00 97.88 90 HIS A N 1
ATOM 718 C CA . HIS A 1 90 ? 0.600 -7.683 4.593 1.00 97.88 90 HIS A CA 1
ATOM 719 C C . HIS A 1 90 ? 1.791 -8.560 4.209 1.00 97.88 90 HIS A C 1
ATOM 721 O O . HIS A 1 90 ? 2.502 -9.056 5.081 1.00 97.88 90 HIS A O 1
ATOM 727 N N . THR A 1 91 ? 2.030 -8.747 2.915 1.00 98.06 91 THR A N 1
ATOM 728 C CA . THR A 1 91 ? 3.194 -9.483 2.411 1.00 98.06 91 THR A CA 1
ATOM 729 C C . THR A 1 91 ? 3.832 -8.728 1.260 1.00 98.06 91 THR A C 1
ATOM 731 O O . THR A 1 91 ? 3.136 -8.278 0.353 1.00 98.06 91 THR A O 1
ATOM 734 N N . THR A 1 92 ? 5.162 -8.658 1.279 1.00 96.94 92 THR A N 1
ATOM 735 C CA . THR A 1 92 ? 5.975 -8.169 0.165 1.00 96.94 92 THR A CA 1
ATOM 736 C C . THR A 1 92 ? 6.952 -9.261 -0.242 1.00 96.94 92 THR A C 1
ATOM 738 O O . THR A 1 92 ? 7.723 -9.749 0.582 1.00 96.94 92 THR A O 1
ATOM 741 N N . VAL A 1 93 ? 6.943 -9.632 -1.520 1.00 97.88 93 VAL A N 1
ATOM 742 C CA . VAL A 1 93 ? 7.893 -10.581 -2.109 1.00 97.88 93 VAL A CA 1
ATOM 743 C C . VAL A 1 93 ? 8.670 -9.866 -3.194 1.00 97.88 93 VAL A C 1
ATOM 745 O O . VAL A 1 93 ? 8.086 -9.208 -4.053 1.00 97.88 93 VAL A O 1
ATOM 748 N N . MET A 1 94 ? 9.994 -9.994 -3.167 1.00 97.00 94 MET A N 1
ATOM 749 C CA . MET A 1 94 ? 10.862 -9.233 -4.056 1.00 97.00 94 MET A CA 1
ATOM 750 C C . MET A 1 94 ? 12.123 -9.976 -4.464 1.00 97.00 94 MET A C 1
ATOM 752 O O . MET A 1 94 ? 12.750 -10.680 -3.674 1.00 97.00 94 MET A O 1
ATOM 756 N N . THR A 1 95 ? 12.531 -9.719 -5.702 1.00 98.12 95 THR A N 1
ATOM 757 C CA . THR A 1 95 ? 13.869 -9.996 -6.212 1.00 98.12 95 THR A CA 1
ATOM 758 C C . THR A 1 95 ? 14.640 -8.683 -6.277 1.00 98.12 95 THR A C 1
ATOM 760 O O . THR A 1 95 ? 14.197 -7.726 -6.913 1.00 98.12 95 THR A O 1
ATOM 763 N N . LEU A 1 96 ? 15.798 -8.636 -5.614 1.00 97.88 96 LEU A N 1
ATOM 764 C CA . LEU A 1 96 ? 16.646 -7.446 -5.530 1.00 97.88 96 LEU A CA 1
ATOM 765 C C . LEU A 1 96 ? 18.028 -7.715 -6.124 1.00 97.88 96 LEU A C 1
ATOM 767 O O . LEU A 1 96 ? 18.653 -8.734 -5.821 1.00 97.88 96 LEU A O 1
ATOM 771 N N . SER A 1 97 ? 18.549 -6.758 -6.892 1.00 97.94 97 SER A N 1
ATOM 772 C CA . SER A 1 97 ? 19.979 -6.717 -7.211 1.00 97.94 97 SER A CA 1
ATOM 773 C C . SER A 1 97 ? 20.808 -6.473 -5.943 1.00 97.94 97 SER A C 1
ATOM 775 O O . SER A 1 97 ? 20.298 -5.965 -4.944 1.00 97.94 97 SER A O 1
ATOM 777 N N . ALA A 1 98 ? 22.108 -6.781 -5.965 1.00 97.12 98 ALA A N 1
ATOM 778 C CA . ALA A 1 98 ? 22.970 -6.597 -4.790 1.00 97.12 98 ALA A CA 1
ATOM 779 C C . ALA A 1 98 ? 22.992 -5.140 -4.282 1.00 97.12 98 ALA A C 1
ATOM 781 O O . ALA A 1 98 ? 22.837 -4.890 -3.087 1.00 97.12 98 ALA A O 1
ATOM 782 N N . GLN A 1 99 ? 23.112 -4.167 -5.193 1.00 96.56 99 GLN A N 1
ATOM 783 C CA . GLN A 1 99 ? 23.069 -2.743 -4.837 1.00 96.56 99 GLN A CA 1
ATOM 784 C C . GLN A 1 99 ? 21.697 -2.332 -4.297 1.00 96.56 99 GLN A C 1
ATOM 786 O O . GLN A 1 99 ? 21.610 -1.534 -3.363 1.00 96.56 99 GLN A O 1
ATOM 791 N N . MET A 1 100 ? 20.619 -2.874 -4.870 1.00 95.38 100 MET A N 1
ATOM 792 C CA . MET A 1 100 ? 19.273 -2.552 -4.419 1.00 95.38 100 MET A CA 1
ATOM 793 C C . MET A 1 100 ? 18.945 -3.192 -3.072 1.00 95.38 100 MET A C 1
ATOM 795 O O . MET A 1 100 ? 18.264 -2.563 -2.277 1.00 95.38 100 MET A O 1
ATOM 799 N N . ARG A 1 101 ? 19.490 -4.371 -2.755 1.00 96.94 101 ARG A N 1
ATOM 800 C CA . ARG A 1 101 ? 19.390 -4.974 -1.418 1.00 96.94 101 ARG A CA 1
ATOM 801 C C . ARG A 1 101 ? 19.958 -4.052 -0.343 1.00 96.94 101 ARG A C 1
ATOM 803 O O . ARG A 1 101 ? 19.304 -3.832 0.668 1.00 96.94 101 ARG A O 1
ATOM 810 N N . LEU A 1 102 ? 21.128 -3.456 -0.586 1.00 95.94 102 LEU A N 1
ATOM 811 C CA . LEU A 1 102 ? 21.709 -2.487 0.346 1.00 95.94 102 LEU A CA 1
ATOM 812 C C . LEU A 1 102 ? 20.819 -1.244 0.496 1.00 95.94 102 LEU A C 1
ATOM 814 O O . LEU A 1 102 ? 20.566 -0.790 1.610 1.00 95.94 102 LEU A O 1
ATOM 818 N N . ARG A 1 103 ? 20.318 -0.702 -0.623 1.00 92.69 103 ARG A N 1
ATOM 819 C CA . ARG A 1 103 ? 19.409 0.454 -0.597 1.00 92.69 103 ARG A CA 1
ATOM 820 C C . ARG A 1 103 ? 18.094 0.141 0.112 1.00 92.69 103 ARG A C 1
ATOM 822 O O . ARG A 1 103 ? 17.596 0.997 0.835 1.00 92.69 103 ARG A O 1
ATOM 829 N N . TRP A 1 104 ? 17.557 -1.060 -0.089 1.00 93.56 104 TRP A N 1
ATOM 830 C CA . TRP A 1 104 ? 16.344 -1.541 0.555 1.00 93.56 104 TRP A CA 1
ATOM 831 C C . TRP A 1 104 ? 16.519 -1.524 2.067 1.00 93.56 104 TRP A C 1
ATOM 833 O O . TRP A 1 104 ? 15.866 -0.724 2.729 1.00 93.56 104 TRP A O 1
ATOM 843 N N . THR A 1 105 ? 17.480 -2.291 2.580 1.00 95.06 105 THR A N 1
ATOM 844 C CA . THR A 1 105 ? 17.684 -2.459 4.023 1.00 95.06 105 THR A CA 1
ATOM 845 C C . THR A 1 105 ? 18.014 -1.154 4.737 1.00 95.06 105 THR A C 1
ATOM 847 O O . THR A 1 105 ? 17.552 -0.915 5.848 1.00 95.06 105 THR A O 1
ATOM 850 N N . LEU A 1 106 ? 18.797 -0.273 4.108 1.00 92.62 106 LEU A N 1
ATOM 851 C CA . LEU A 1 106 ? 19.166 0.985 4.749 1.00 92.62 106 LEU A CA 1
ATOM 852 C C . LEU A 1 106 ? 18.074 2.048 4.620 1.00 92.62 106 LEU A C 1
ATOM 854 O O . LEU A 1 106 ? 17.820 2.764 5.583 1.00 92.62 106 LEU A O 1
ATOM 858 N N . PHE A 1 107 ? 17.436 2.195 3.458 1.00 90.25 107 PHE A N 1
ATOM 859 C CA . PHE A 1 107 ? 16.646 3.395 3.166 1.00 90.25 107 PHE A CA 1
ATOM 860 C C . PHE A 1 107 ? 15.161 3.143 2.927 1.00 90.25 107 PHE A C 1
ATOM 862 O O . PHE A 1 107 ? 14.340 3.978 3.303 1.00 90.25 107 PHE A O 1
ATOM 869 N N . ILE A 1 108 ? 14.811 2.038 2.270 1.00 90.81 108 ILE A N 1
ATOM 870 C CA . ILE A 1 108 ? 13.436 1.801 1.818 1.00 90.81 108 ILE A CA 1
ATOM 871 C C . ILE A 1 108 ? 12.658 1.031 2.882 1.00 90.81 108 ILE A C 1
ATOM 873 O O . ILE A 1 108 ? 11.585 1.480 3.265 1.00 90.81 108 ILE A O 1
ATOM 877 N N . GLU A 1 109 ? 13.222 -0.058 3.400 1.00 93.62 109 GLU A N 1
ATOM 878 C CA . GLU A 1 109 ? 12.609 -0.949 4.391 1.00 93.62 109 GLU A CA 1
ATOM 879 C C . GLU A 1 109 ? 12.130 -0.196 5.643 1.00 93.62 109 GLU A C 1
ATOM 881 O O . GLU A 1 109 ? 10.943 -0.280 5.946 1.00 93.62 109 GLU A O 1
ATOM 886 N N . PRO A 1 110 ? 12.927 0.679 6.295 1.00 94.31 110 PRO A N 1
ATOM 887 C CA . PRO A 1 110 ? 12.455 1.366 7.501 1.00 94.31 110 PRO A CA 1
ATOM 888 C C . PRO A 1 110 ? 11.284 2.329 7.250 1.00 94.31 110 PRO A C 1
ATOM 890 O O . PRO A 1 110 ? 10.441 2.535 8.121 1.00 94.31 110 PRO A O 1
ATOM 893 N N . LEU A 1 111 ? 11.234 2.958 6.069 1.00 92.81 111 LEU A N 1
ATOM 894 C CA . LEU A 1 111 ? 10.124 3.837 5.687 1.00 92.81 111 LEU A CA 1
ATOM 895 C C . LEU A 1 111 ? 8.899 3.044 5.232 1.00 92.81 111 LEU A C 1
ATOM 897 O O . LEU A 1 111 ? 7.773 3.463 5.498 1.00 92.81 111 LEU A O 1
ATOM 901 N N . HIS A 1 112 ? 9.124 1.929 4.541 1.00 93.50 112 HIS A N 1
ATOM 902 C CA . HIS A 1 112 ? 8.094 0.997 4.115 1.00 93.50 112 HIS A CA 1
ATOM 903 C C . HIS A 1 112 ? 7.376 0.401 5.327 1.00 93.50 112 HIS A C 1
ATOM 905 O O . HIS A 1 112 ? 6.154 0.505 5.411 1.00 93.50 112 HIS A O 1
ATOM 911 N N . ASP A 1 113 ? 8.119 -0.125 6.298 1.00 95.88 113 ASP A N 1
ATOM 912 C CA . ASP A 1 113 ? 7.549 -0.755 7.489 1.00 95.88 113 ASP A CA 1
ATOM 913 C C . ASP A 1 113 ? 6.773 0.263 8.319 1.00 95.88 113 ASP A C 1
ATOM 915 O O . ASP A 1 113 ? 5.609 0.037 8.645 1.00 95.88 113 ASP A O 1
ATOM 919 N N . TRP A 1 114 ? 7.336 1.460 8.520 1.00 96.69 114 TRP A N 1
ATOM 920 C CA . TRP A 1 114 ? 6.608 2.559 9.153 1.00 96.69 114 TRP A CA 1
ATOM 921 C C . TRP A 1 114 ? 5.299 2.890 8.418 1.00 96.69 114 TRP A C 1
ATOM 923 O O . TRP A 1 114 ? 4.286 3.172 9.063 1.00 96.69 114 TRP A O 1
ATOM 933 N N . ALA A 1 115 ? 5.286 2.867 7.080 1.00 94.94 115 ALA A N 1
ATOM 934 C CA . ALA A 1 115 ? 4.089 3.165 6.299 1.00 94.94 115 ALA A CA 1
ATOM 935 C C . ALA A 1 115 ? 3.025 2.063 6.417 1.00 94.94 115 ALA A C 1
ATOM 937 O O . ALA A 1 115 ? 1.844 2.386 6.557 1.00 94.94 115 ALA A O 1
ATOM 938 N N . VAL A 1 116 ? 3.431 0.790 6.406 1.00 96.06 116 VAL A N 1
ATOM 939 C CA . VAL A 1 116 ? 2.542 -0.370 6.595 1.00 96.06 116 VAL A CA 1
ATOM 940 C C . VAL A 1 116 ? 1.958 -0.379 8.006 1.00 96.06 116 VAL A C 1
ATOM 942 O O . VAL A 1 116 ? 0.748 -0.508 8.178 1.00 96.06 116 VAL A O 1
ATOM 945 N N . GLU A 1 117 ? 2.779 -0.154 9.027 1.00 97.62 117 GLU A N 1
ATOM 946 C CA . GLU A 1 117 ? 2.304 -0.061 10.406 1.00 97.62 117 GLU A CA 1
ATOM 947 C C . GLU A 1 117 ? 1.376 1.144 10.608 1.00 97.62 117 GLU A C 1
ATOM 949 O O . GLU A 1 117 ? 0.382 1.048 11.323 1.00 97.62 117 GLU A O 1
ATOM 954 N N . SER A 1 118 ? 1.675 2.282 9.972 1.00 97.06 118 SER A N 1
ATOM 955 C CA . SER A 1 118 ? 0.800 3.459 9.995 1.00 97.06 118 SER A CA 1
ATOM 956 C C . SER A 1 118 ? -0.534 3.189 9.307 1.00 97.06 118 SER A C 1
ATOM 958 O O . SER A 1 118 ? -1.564 3.683 9.763 1.00 97.06 118 SER A O 1
ATOM 960 N N . LEU A 1 119 ? -0.539 2.407 8.222 1.00 95.94 119 LEU A N 1
ATOM 961 C CA . LEU A 1 119 ? -1.777 1.943 7.607 1.00 95.94 119 LEU A CA 1
ATOM 962 C C . LEU A 1 119 ? -2.590 1.108 8.593 1.00 95.94 119 LEU A C 1
ATOM 964 O O . LEU A 1 119 ? -3.791 1.335 8.702 1.00 95.94 119 LEU A O 1
ATOM 968 N N . PHE A 1 120 ? -1.968 0.176 9.319 1.00 97.00 120 PHE A N 1
ATOM 969 C CA . PHE A 1 120 ? -2.693 -0.647 10.289 1.00 97.00 120 PHE A CA 1
ATOM 970 C C . PHE A 1 120 ? -3.271 0.187 11.435 1.00 97.00 120 PHE A C 1
ATOM 972 O O . PHE A 1 120 ? -4.438 -0.003 11.777 1.00 97.00 120 PHE A O 1
ATOM 979 N N . ASP A 1 121 ? -2.528 1.168 11.955 1.00 97.00 121 ASP A N 1
ATOM 980 C CA . ASP A 1 121 ? -3.048 2.111 12.955 1.00 97.00 121 ASP A CA 1
ATOM 981 C C . ASP A 1 121 ? -4.260 2.893 12.417 1.00 97.00 121 ASP A C 1
ATOM 983 O O . ASP A 1 121 ? -5.291 3.005 13.083 1.00 97.00 121 ASP A O 1
ATOM 987 N N . ARG A 1 122 ? -4.160 3.425 11.191 1.00 96.25 122 ARG A N 1
ATOM 988 C CA . ARG A 1 122 ? -5.239 4.190 10.539 1.00 96.25 122 ARG A CA 1
ATOM 989 C C . ARG A 1 122 ? -6.465 3.325 10.279 1.00 96.25 122 ARG A C 1
ATOM 991 O O . ARG A 1 122 ? -7.587 3.797 10.436 1.00 96.25 122 ARG A O 1
ATOM 998 N N . LEU A 1 123 ? -6.254 2.070 9.903 1.00 95.81 123 LEU A N 1
ATOM 999 C CA . LEU A 1 123 ? -7.303 1.091 9.666 1.00 95.81 123 LEU A CA 1
ATOM 1000 C C . LEU A 1 123 ? -8.025 0.721 10.964 1.00 95.81 123 LEU A C 1
ATOM 1002 O O . LEU A 1 123 ? -9.252 0.733 10.998 1.00 95.81 123 LEU A O 1
ATOM 1006 N N . ALA A 1 124 ? -7.282 0.462 12.043 1.00 95.00 124 ALA A N 1
ATOM 1007 C CA . ALA A 1 124 ? -7.849 0.197 13.363 1.00 95.00 124 ALA A CA 1
ATOM 1008 C C . ALA A 1 124 ? -8.662 1.394 13.881 1.00 95.00 124 ALA A C 1
ATOM 1010 O O . ALA A 1 124 ? -9.780 1.222 14.375 1.00 95.00 124 ALA A O 1
ATOM 1011 N N . ALA A 1 125 ? -8.143 2.612 13.702 1.00 95.12 125 ALA A N 1
ATOM 1012 C CA . ALA A 1 125 ? -8.864 3.833 14.038 1.00 95.12 125 ALA A CA 1
ATOM 1013 C C . ALA A 1 125 ? -10.156 3.957 13.220 1.00 95.12 125 ALA A C 1
ATOM 1015 O O . ALA A 1 125 ? -11.219 4.125 13.809 1.00 95.12 125 ALA A O 1
ATOM 1016 N N . ALA A 1 126 ? -10.091 3.768 11.899 1.00 95.19 126 ALA A N 1
ATOM 1017 C CA . ALA A 1 126 ? -11.254 3.857 11.019 1.00 95.19 126 ALA A CA 1
ATOM 1018 C C . ALA A 1 126 ? -12.341 2.827 11.342 1.00 95.19 126 ALA A C 1
ATOM 1020 O O . ALA A 1 126 ? -13.527 3.136 11.273 1.00 95.19 126 ALA A O 1
ATOM 1021 N N . LEU A 1 127 ? -11.954 1.615 11.743 1.00 93.25 127 LEU A N 1
ATOM 1022 C CA . LEU A 1 127 ? -12.899 0.599 12.205 1.00 93.25 127 LEU A CA 1
ATOM 1023 C C . LEU A 1 127 ? -13.577 0.970 13.529 1.00 93.25 127 LEU A C 1
ATOM 1025 O O . LEU A 1 127 ? -14.697 0.530 13.773 1.00 93.25 127 LEU A O 1
ATOM 1029 N N . THR A 1 128 ? -12.905 1.754 14.372 1.00 93.94 128 THR A N 1
ATOM 1030 C CA . THR A 1 128 ? -13.413 2.172 15.686 1.00 93.94 128 THR A CA 1
ATOM 1031 C C . THR A 1 128 ? -14.301 3.410 15.580 1.00 93.94 128 THR A C 1
ATOM 1033 O O . THR A 1 128 ? -15.332 3.491 16.241 1.00 93.94 128 THR A O 1
ATOM 1036 N N . THR A 1 129 ? -13.906 4.382 14.758 1.00 94.12 129 THR A N 1
ATOM 1037 C CA . THR A 1 129 ? -14.568 5.691 14.641 1.00 94.12 129 THR A CA 1
ATOM 1038 C C . THR A 1 129 ? -15.561 5.758 13.483 1.00 94.12 129 THR A C 1
ATOM 1040 O O . THR A 1 129 ? -16.408 6.643 13.462 1.00 94.12 129 THR A O 1
ATOM 1043 N N . GLY A 1 130 ? -15.455 4.847 12.511 1.00 92.00 130 GLY A N 1
ATOM 1044 C CA . GLY A 1 130 ? -16.199 4.883 11.251 1.00 92.00 130 GLY A CA 1
ATOM 1045 C C . GLY A 1 130 ? -15.547 5.737 10.157 1.00 92.00 130 GLY A C 1
ATOM 1046 O O . GLY A 1 130 ? -16.014 5.716 9.019 1.00 92.00 130 GLY A O 1
ATOM 1047 N N . GLU A 1 131 ? -14.4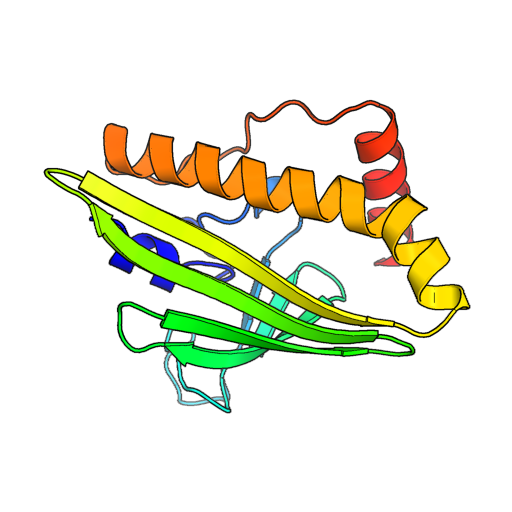56 6.450 10.456 1.00 92.81 131 GLU A N 1
ATOM 1048 C CA . GLU A 1 131 ? -13.813 7.393 9.535 1.00 92.81 131 GLU A CA 1
ATOM 1049 C C . GLU A 1 131 ? -12.293 7.237 9.514 1.00 92.81 131 GLU A C 1
ATOM 1051 O O . GLU A 1 131 ? -11.642 7.064 10.544 1.00 92.81 131 GLU A O 1
ATOM 1056 N N . VAL A 1 132 ? -11.702 7.339 8.323 1.00 94.12 132 VAL A N 1
ATOM 1057 C CA . VAL A 1 132 ? -10.246 7.293 8.175 1.00 94.12 132 VAL A CA 1
ATOM 1058 C C . VAL A 1 132 ? -9.635 8.572 8.760 1.00 94.12 132 VAL A C 1
ATOM 1060 O O . VAL A 1 132 ? -10.018 9.659 8.331 1.00 94.12 132 VAL A O 1
ATOM 1063 N N . PRO A 1 133 ? -8.663 8.482 9.690 1.00 94.75 133 PRO A N 1
ATOM 1064 C CA . PRO A 1 133 ? -8.057 9.669 10.282 1.00 94.75 133 PRO A CA 1
ATOM 1065 C C . PRO A 1 133 ? -7.448 10.601 9.231 1.00 94.75 133 PRO A C 1
ATOM 1067 O O . PRO A 1 133 ? -6.731 10.162 8.325 1.00 94.75 133 PRO A O 1
ATOM 1070 N N . GLU A 1 134 ? -7.641 11.907 9.390 1.00 93.25 134 GLU A N 1
ATOM 1071 C CA . GLU A 1 134 ? -7.059 12.895 8.474 1.00 93.25 134 GLU A CA 1
ATOM 1072 C C . GLU A 1 134 ? -5.526 12.913 8.520 1.00 93.25 134 GLU A C 1
ATOM 1074 O O . GLU A 1 134 ? -4.874 13.153 7.503 1.00 93.25 134 GLU A O 1
ATOM 1079 N N . ARG A 1 135 ? -4.943 12.636 9.694 1.00 94.69 135 ARG A N 1
ATOM 1080 C CA . ARG A 1 135 ? -3.496 12.691 9.934 1.00 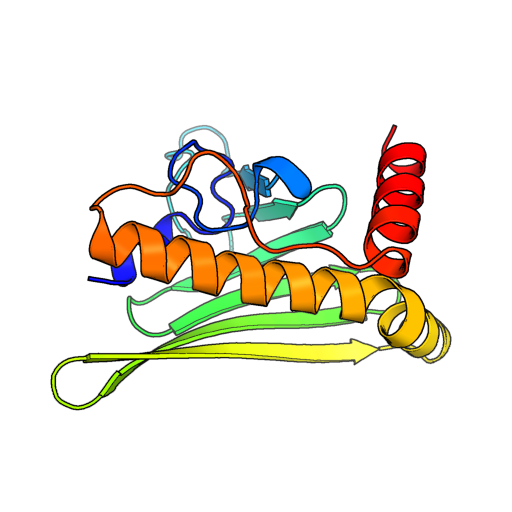94.69 135 ARG A CA 1
ATOM 1081 C C . ARG A 1 135 ? -2.953 11.351 10.397 1.00 94.69 135 ARG A C 1
ATOM 1083 O O . ARG A 1 135 ? -3.600 10.625 11.152 1.00 94.69 135 ARG A O 1
ATOM 1090 N N . THR A 1 136 ? -1.735 11.040 9.980 1.00 95.38 136 THR A N 1
ATOM 1091 C CA . THR A 1 136 ? -0.985 9.892 10.482 1.00 95.38 136 THR A CA 1
ATOM 1092 C C . THR A 1 136 ? -0.334 10.249 11.813 1.00 95.38 136 THR A C 1
ATOM 1094 O O . THR A 1 136 ? 0.477 11.170 11.892 1.00 95.38 136 THR A O 1
ATOM 1097 N N . VAL A 1 137 ? -0.697 9.517 12.868 1.00 95.38 137 VAL A N 1
ATOM 1098 C CA . VAL A 1 137 ? -0.242 9.791 14.243 1.00 95.38 137 VAL A CA 1
ATOM 1099 C C . VAL A 1 137 ? 0.941 8.932 14.682 1.00 95.38 137 VAL A C 1
ATOM 1101 O O . VAL A 1 137 ? 1.573 9.253 15.689 1.00 95.38 137 VAL A O 1
ATOM 1104 N N . ARG A 1 138 ? 1.273 7.862 13.940 1.00 95.94 138 ARG A N 1
ATOM 1105 C CA . ARG A 1 138 ? 2.413 7.003 14.275 1.00 95.94 138 ARG A CA 1
ATOM 1106 C C . ARG A 1 138 ? 3.696 7.845 14.321 1.00 95.94 138 ARG A C 1
ATOM 1108 O O . ARG A 1 138 ? 4.060 8.458 13.311 1.00 95.94 138 ARG A O 1
ATOM 1115 N N . PRO A 1 139 ? 4.429 7.855 15.450 1.00 95.50 139 PRO A N 1
ATOM 1116 C CA . PRO A 1 139 ? 5.685 8.578 15.529 1.00 95.50 139 PRO A CA 1
ATOM 1117 C C . PRO A 1 139 ? 6.693 7.982 14.546 1.00 95.50 139 PRO A C 1
ATOM 1119 O O . PRO A 1 139 ? 6.883 6.772 14.471 1.00 95.50 139 PRO A O 1
ATOM 1122 N N . MET A 1 140 ? 7.357 8.846 13.786 1.00 95.25 140 MET A N 1
ATOM 1123 C CA . MET A 1 140 ? 8.465 8.454 12.919 1.00 95.25 140 MET A CA 1
ATOM 1124 C C . MET A 1 140 ? 9.785 8.670 13.656 1.00 95.25 140 MET A C 1
ATOM 1126 O O . MET A 1 140 ? 9.986 9.730 14.255 1.00 95.25 140 MET A O 1
ATOM 1130 N N . SER A 1 141 ? 10.699 7.701 13.596 1.00 94.38 141 SER A N 1
ATOM 1131 C CA . SER A 1 141 ? 12.039 7.834 14.179 1.00 94.38 141 SER A CA 1
ATOM 1132 C C . SER A 1 141 ? 12.817 8.999 13.551 1.00 94.38 141 SER A C 1
ATOM 1134 O O . SER A 1 141 ? 12.516 9.444 12.441 1.00 94.38 141 SER A O 1
ATOM 1136 N N . LEU A 1 142 ? 13.847 9.507 14.240 1.00 94.19 142 LEU A N 1
ATOM 1137 C CA . LEU A 1 142 ? 14.699 10.564 13.675 1.00 94.19 142 LEU A CA 1
ATOM 1138 C C . LEU A 1 142 ? 15.336 10.123 12.351 1.00 94.19 142 LEU A C 1
ATOM 1140 O O . LEU A 1 142 ? 15.378 10.902 11.404 1.00 94.19 142 LEU A O 1
ATOM 1144 N N . TYR A 1 143 ? 15.762 8.862 12.285 1.00 93.19 143 TYR A N 1
ATOM 1145 C CA . TYR A 1 143 ? 16.287 8.252 11.074 1.00 93.19 143 TYR A CA 1
ATOM 1146 C C . TYR A 1 143 ? 15.275 8.316 9.922 1.00 93.19 143 TYR A C 1
ATOM 1148 O O . TYR A 1 143 ? 15.564 8.918 8.889 1.00 93.19 143 TYR A O 1
ATOM 1156 N N . GLY A 1 144 ? 14.053 7.812 10.134 1.00 92.75 144 G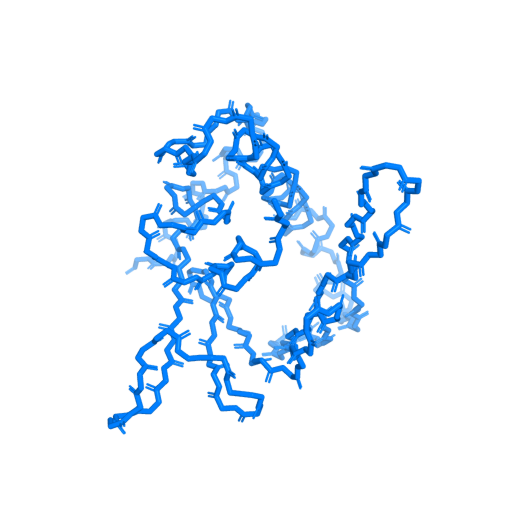LY A N 1
ATOM 1157 C CA . GLY A 1 144 ? 12.985 7.857 9.132 1.00 92.75 144 GLY A CA 1
ATOM 1158 C C . GLY A 1 144 ? 12.645 9.283 8.691 1.00 92.75 144 GLY A C 1
ATOM 1159 O O . GLY A 1 144 ? 12.517 9.547 7.497 1.00 92.75 144 GLY A O 1
ATOM 1160 N N . ARG A 1 145 ? 12.596 10.243 9.626 1.00 93.00 145 ARG A N 1
ATOM 1161 C CA . ARG A 1 145 ? 12.349 11.660 9.301 1.00 93.00 145 ARG A CA 1
ATOM 1162 C C . ARG A 1 145 ? 13.416 12.228 8.368 1.00 93.00 145 ARG A C 1
ATOM 1164 O O . ARG A 1 145 ? 13.077 12.916 7.405 1.00 93.00 145 ARG A O 1
ATOM 1171 N N . THR A 1 146 ? 14.686 11.925 8.630 1.00 93.06 146 THR A N 1
ATOM 1172 C CA . THR A 1 146 ? 15.805 12.343 7.776 1.00 93.06 146 THR A CA 1
ATOM 1173 C C . THR A 1 146 ? 15.699 11.720 6.386 1.00 93.06 146 THR A C 1
ATOM 1175 O O . THR A 1 146 ? 15.807 12.435 5.390 1.00 93.06 146 THR A O 1
ATOM 1178 N N . LEU A 1 147 ? 15.417 10.417 6.297 1.00 90.62 147 LEU A N 1
ATOM 1179 C CA . LEU A 1 147 ? 15.255 9.734 5.013 1.00 90.62 147 LEU A CA 1
ATOM 1180 C C . LEU A 1 147 ? 14.095 10.300 4.194 1.00 90.62 147 LEU A C 1
ATOM 1182 O O . LEU A 1 147 ? 14.263 10.626 3.018 1.00 90.62 147 LEU A O 1
ATOM 1186 N N . LEU A 1 148 ? 12.934 10.491 4.822 1.00 89.56 148 LEU A N 1
ATOM 1187 C CA . LEU A 1 148 ? 11.771 11.081 4.171 1.00 89.56 148 LEU A CA 1
ATOM 1188 C C . LEU A 1 148 ? 12.074 12.497 3.661 1.00 89.56 148 LEU A C 1
ATOM 1190 O O . LEU A 1 148 ? 11.647 12.866 2.566 1.00 89.56 148 LEU A O 1
ATOM 1194 N N . ALA A 1 149 ? 12.824 13.296 4.425 1.00 88.62 149 ALA A N 1
ATOM 1195 C CA . ALA A 1 149 ? 13.236 14.631 4.001 1.00 88.62 149 ALA A CA 1
ATOM 1196 C C . ALA A 1 149 ? 14.148 14.595 2.761 1.00 88.62 149 ALA A C 1
ATOM 1198 O O . ALA A 1 149 ? 13.963 15.407 1.852 1.00 88.62 149 ALA A O 1
ATOM 1199 N N . ILE A 1 150 ? 15.086 13.644 2.686 1.00 86.31 150 ILE A N 1
ATOM 1200 C CA . ILE A 1 150 ? 15.951 13.438 1.512 1.00 86.31 150 ILE A CA 1
ATOM 1201 C C . ILE A 1 150 ? 15.113 13.031 0.290 1.00 86.31 150 ILE A C 1
ATOM 1203 O O . ILE A 1 150 ? 15.239 13.635 -0.778 1.00 86.31 150 ILE A O 1
ATOM 1207 N N . LEU A 1 151 ? 14.202 12.066 0.446 1.00 80.25 151 LEU A N 1
ATOM 1208 C CA . LEU A 1 151 ? 13.324 11.614 -0.641 1.00 80.25 151 LEU A CA 1
ATOM 1209 C C . LEU A 1 151 ? 12.424 12.742 -1.166 1.00 80.25 151 LEU A C 1
ATOM 1211 O O . LEU A 1 151 ? 12.269 12.916 -2.371 1.00 80.25 151 LEU A O 1
ATOM 1215 N N . ARG A 1 152 ? 11.877 13.580 -0.281 1.00 82.88 152 ARG A N 1
ATOM 1216 C CA . ARG A 1 152 ? 11.041 14.727 -0.678 1.00 82.88 152 ARG A CA 1
ATOM 1217 C C . ARG A 1 152 ? 11.799 15.808 -1.449 1.00 82.88 152 ARG A C 1
ATOM 1219 O O . ARG A 1 152 ? 11.165 16.562 -2.181 1.00 82.88 152 ARG A O 1
ATOM 1226 N N . ARG A 1 153 ? 13.118 15.923 -1.265 1.00 79.88 153 ARG A N 1
ATOM 1227 C CA . ARG A 1 153 ? 13.962 16.879 -2.003 1.00 79.88 153 ARG A CA 1
ATOM 1228 C C . ARG A 1 153 ? 14.324 16.384 -3.396 1.00 79.88 153 ARG A C 1
ATOM 1230 O O . ARG A 1 153 ? 14.451 17.200 -4.291 1.00 79.88 153 ARG A O 1
ATOM 1237 N N . THR A 1 154 ? 14.481 15.075 -3.558 1.00 68.00 154 THR A N 1
ATOM 1238 C CA . THR A 1 154 ? 14.842 14.448 -4.840 1.00 68.00 154 THR A CA 1
ATOM 1239 C C . THR A 1 154 ? 13.643 14.232 -5.765 1.00 68.00 154 THR A C 1
ATOM 1241 O O . THR A 1 154 ? 13.825 14.051 -6.961 1.00 68.00 154 THR A O 1
ATOM 1244 N N . ALA A 1 155 ? 12.421 14.266 -5.224 1.00 59.75 155 ALA A N 1
ATOM 1245 C CA . ALA A 1 155 ? 11.170 14.177 -5.981 1.00 59.75 155 ALA A CA 1
ATOM 1246 C C . ALA A 1 155 ? 10.616 15.538 -6.467 1.00 59.75 155 ALA A C 1
ATOM 1248 O O . ALA A 1 155 ? 9.493 15.580 -6.970 1.00 59.75 155 ALA A O 1
ATOM 1249 N N . ARG A 1 156 ? 11.352 16.640 -6.264 1.00 47.84 156 ARG A N 1
ATOM 1250 C CA . ARG A 1 156 ? 11.065 17.976 -6.816 1.00 47.84 156 ARG A CA 1
ATOM 1251 C C . ARG A 1 156 ? 11.986 18.247 -7.993 1.00 47.84 156 ARG A C 1
ATOM 1253 O O . ARG A 1 156 ? 11.509 18.923 -8.925 1.00 47.84 156 ARG A O 1
#

Foldseek 3Di:
DLQVQQLQDLCLDQSHLFQCVQFPKHKAFDPPDDRSDQDAPTIWIDTQPWIWGWHDDDSAWTKTWGDDDFKTWIWTWGWADDVPRIDIDIDTDMGGDPVVVVCCVQQVVLLVVLRVVLSVVQSVVCVVPVGRDSHRPRDRDPSNVVSSVVSVVVSD